Protein AF-A0A9X0CR14-F1 (afdb_monomer_lite)

Foldseek 3Di:
DDDDDDDDDDDDDDDPPPPPQLPQDPVLLVQLLVVLVVVQVVQQPPDPPDPDDPPSPPSDNVQSVQCSVCLSVLPDLVSLVVRGVDPDSVVSVVSSVSSVVSRD

Sequence (104 aa):
MDGCSITFAPIETLTDYSSAEVCVTPEQKKAIRVELEAYRASLKSGKSCVGGLTLTTGLSLQLIDLTIVHCHELDSVDTVQDVLPVFSRENAAIIYSIVSRHIH

Secondary structure (DSSP, 8-state):
-------------------------HHHHHHHHHHHHHHHHHHHTS---STT-----S--HHHHHHHHHHTTT--SHHHHHHHS--S-HHHHHHHHHHHHHHH-

Organism: NCBI:txid174260

pLDDT: mean 70.91, std 16.85, range [40.16, 88.94]

Radius of gyration: 19.92 Å; chains: 1; bounding box: 43×38×60 Å

Structure (mmCIF, N/CA/C/O backbone):
data_AF-A0A9X0CR14-F1
#
_entry.id   AF-A0A9X0CR14-F1
#
loop_
_atom_site.group_PDB
_atom_site.id
_atom_site.type_symbol
_atom_site.label_atom_id
_atom_site.label_alt_id
_atom_site.label_comp_id
_atom_site.label_asym_id
_atom_site.label_entity_id
_atom_site.label_seq_id
_atom_site.pdbx_PDB_ins_code
_atom_site.Cartn_x
_atom_site.Cartn_y
_atom_site.Cartn_z
_atom_site.occupancy
_atom_site.B_iso_or_equiv
_atom_site.auth_seq_id
_atom_site.auth_comp_id
_atom_site.auth_asym_id
_atom_site.auth_atom_id
_atom_site.pdbx_PDB_model_num
ATOM 1 N N . MET A 1 1 ? 29.810 1.022 -29.416 1.00 51.59 1 MET A N 1
ATOM 2 C CA . MET A 1 1 ? 29.688 -0.144 -30.310 1.00 51.59 1 MET A CA 1
ATOM 3 C C . MET A 1 1 ? 30.382 -1.271 -29.584 1.00 51.59 1 MET A C 1
ATOM 5 O O . MET A 1 1 ? 31.549 -1.500 -29.830 1.00 51.59 1 MET A O 1
ATOM 9 N N . ASP A 1 2 ? 29.668 -1.914 -28.669 1.00 43.16 2 ASP A N 1
ATOM 10 C CA . ASP A 1 2 ? 30.102 -3.091 -27.913 1.00 43.16 2 ASP A CA 1
ATOM 11 C C . ASP A 1 2 ? 28.766 -3.777 -27.584 1.00 43.16 2 ASP A C 1
ATOM 13 O O . ASP A 1 2 ? 27.912 -3.171 -26.947 1.00 43.16 2 ASP A O 1
ATOM 17 N N . GLY A 1 3 ? 28.362 -4.892 -28.183 1.00 51.28 3 GLY A N 1
ATOM 18 C CA . GLY A 1 3 ? 29.103 -6.130 -28.367 1.00 51.28 3 GLY A CA 1
ATOM 19 C C . GLY A 1 3 ? 28.411 -7.183 -27.500 1.00 51.28 3 GLY A C 1
ATOM 20 O O . GLY A 1 3 ? 28.972 -7.603 -26.499 1.00 51.28 3 GLY A O 1
ATOM 21 N N . CYS A 1 4 ? 27.161 -7.542 -27.824 1.00 45.47 4 CYS A N 1
ATOM 22 C CA . CYS A 1 4 ? 26.419 -8.566 -27.086 1.00 45.47 4 CYS A CA 1
ATOM 23 C C . CYS A 1 4 ? 26.274 -9.811 -27.967 1.00 45.47 4 CYS A C 1
ATOM 25 O O . CYS A 1 4 ? 25.522 -9.823 -28.942 1.00 45.47 4 CYS A O 1
ATOM 27 N N . SER A 1 5 ? 27.081 -10.823 -27.655 1.00 51.81 5 SER A N 1
ATOM 28 C CA . SER A 1 5 ? 27.112 -12.127 -28.313 1.00 51.81 5 SER A CA 1
ATOM 29 C C . SER A 1 5 ? 25.785 -12.865 -28.132 1.00 51.81 5 SER A C 1
ATOM 31 O O . SER A 1 5 ? 25.344 -13.089 -27.008 1.00 51.81 5 SER A O 1
ATOM 33 N N . ILE A 1 6 ? 25.170 -13.281 -29.240 1.00 46.75 6 ILE A N 1
ATOM 34 C CA . ILE A 1 6 ? 23.964 -14.115 -29.239 1.00 46.75 6 ILE A CA 1
ATOM 35 C C . ILE A 1 6 ? 24.413 -15.578 -29.186 1.00 46.75 6 ILE A C 1
ATOM 37 O O . ILE A 1 6 ? 24.799 -16.156 -30.203 1.00 46.75 6 ILE A O 1
ATOM 41 N N . THR A 1 7 ? 24.383 -16.178 -27.999 1.00 55.66 7 THR A N 1
ATOM 42 C CA . THR A 1 7 ? 24.526 -17.630 -27.842 1.00 55.66 7 THR A CA 1
ATOM 43 C C . THR A 1 7 ? 23.140 -18.259 -27.957 1.00 55.66 7 THR A C 1
ATOM 45 O O . THR A 1 7 ? 22.300 -18.090 -27.078 1.00 55.66 7 THR A O 1
ATOM 48 N N . PHE A 1 8 ? 22.897 -18.962 -29.063 1.00 54.69 8 PHE A N 1
ATOM 49 C CA . PHE A 1 8 ? 21.696 -19.765 -29.287 1.00 54.69 8 PHE A CA 1
ATOM 50 C C . PHE A 1 8 ? 21.678 -20.979 -28.343 1.00 54.69 8 PHE A C 1
ATOM 52 O O . PHE A 1 8 ? 22.587 -21.807 -28.388 1.00 54.69 8 PHE A O 1
ATOM 59 N N . ALA A 1 9 ? 20.618 -21.112 -27.545 1.00 49.06 9 ALA A N 1
ATOM 60 C CA . ALA A 1 9 ? 20.235 -22.349 -26.863 1.00 49.06 9 ALA A CA 1
ATOM 61 C C . ALA A 1 9 ? 18.820 -22.766 -27.325 1.00 49.06 9 ALA A C 1
ATOM 63 O O . ALA A 1 9 ? 18.032 -21.893 -27.701 1.00 49.06 9 ALA A O 1
ATOM 64 N N . PRO A 1 10 ? 18.512 -24.076 -27.384 1.00 47.78 10 PRO A N 1
ATOM 65 C CA . PRO A 1 10 ? 17.323 -24.589 -28.049 1.00 47.78 10 PRO A CA 1
ATOM 66 C C . PRO A 1 10 ? 16.072 -24.524 -27.161 1.00 47.78 10 PRO A C 1
ATOM 68 O O . PRO A 1 10 ? 16.140 -24.488 -25.939 1.00 47.78 10 PRO A O 1
ATOM 71 N N . ILE A 1 11 ? 14.937 -24.510 -27.853 1.00 59.72 11 ILE A N 1
ATOM 72 C CA . ILE A 1 11 ? 13.543 -24.375 -27.419 1.00 59.72 11 ILE A CA 1
ATOM 73 C C . ILE A 1 11 ? 13.188 -25.263 -26.211 1.00 59.72 11 ILE A C 1
ATOM 75 O O . ILE A 1 11 ? 13.033 -26.472 -26.359 1.00 59.72 11 ILE A O 1
ATOM 79 N N . GLU A 1 12 ? 12.920 -24.638 -25.064 1.00 48.50 12 GLU A N 1
ATOM 80 C CA . GLU A 1 12 ? 11.900 -25.097 -24.119 1.00 48.50 12 GLU A CA 1
ATOM 81 C C . GLU A 1 12 ? 10.905 -23.948 -23.927 1.00 48.50 12 GLU A C 1
ATOM 83 O O . GLU A 1 12 ? 11.272 -22.803 -23.673 1.00 48.50 12 GLU A O 1
ATOM 88 N N . THR A 1 13 ? 9.633 -24.246 -24.159 1.00 51.12 13 THR A N 1
ATOM 89 C CA . THR A 1 13 ? 8.496 -23.335 -24.037 1.00 51.12 13 THR A CA 1
ATOM 90 C C . THR A 1 13 ? 8.425 -22.718 -22.642 1.00 51.12 13 THR A C 1
ATOM 92 O O . THR A 1 13 ? 7.908 -23.340 -21.717 1.00 51.12 13 THR A O 1
ATOM 95 N N . LEU A 1 14 ? 8.876 -21.476 -22.503 1.00 48.25 14 LEU A N 1
ATOM 96 C CA . LEU A 1 14 ? 8.457 -20.593 -21.424 1.00 48.25 14 LEU A CA 1
ATOM 97 C C . LEU A 1 14 ? 7.729 -19.430 -22.075 1.00 48.25 14 LEU A C 1
ATOM 99 O O . LEU A 1 14 ? 8.320 -18.607 -22.766 1.00 48.25 14 LEU A O 1
ATOM 103 N N . THR A 1 15 ? 6.412 -19.459 -21.914 1.00 45.34 15 THR A N 1
ATOM 104 C CA . THR A 1 15 ? 5.489 -18.350 -22.109 1.00 45.34 15 THR A CA 1
ATOM 105 C C . THR A 1 15 ? 6.175 -17.032 -21.761 1.00 45.34 15 THR A C 1
ATOM 107 O O . THR A 1 15 ? 6.364 -16.718 -20.588 1.00 45.34 15 THR A O 1
ATOM 110 N N . ASP A 1 16 ? 6.516 -16.266 -22.797 1.00 40.31 16 ASP A N 1
ATOM 111 C CA . ASP A 1 16 ? 6.691 -14.818 -22.745 1.00 40.31 16 ASP A CA 1
ATOM 112 C C . ASP A 1 16 ? 5.307 -14.225 -22.444 1.00 40.31 16 ASP A C 1
ATOM 114 O O . ASP A 1 16 ? 4.613 -13.670 -23.289 1.00 40.31 16 ASP A O 1
ATOM 118 N N . TYR A 1 17 ? 4.826 -14.467 -21.226 1.00 49.59 17 TYR A N 1
ATOM 119 C CA . TYR A 1 17 ? 3.868 -13.579 -20.617 1.00 49.59 17 TYR A CA 1
ATOM 120 C C 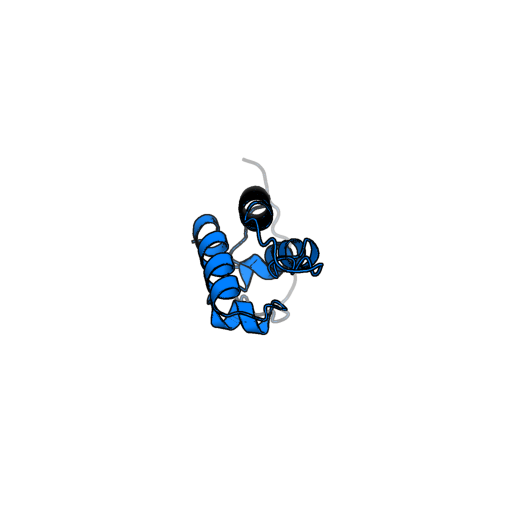. TYR A 1 17 ? 4.748 -12.474 -20.062 1.00 49.59 17 TYR A C 1
ATOM 122 O O . TYR A 1 17 ? 5.202 -12.532 -18.920 1.00 49.59 17 TYR A O 1
ATOM 130 N N . SER A 1 18 ? 5.065 -11.505 -20.922 1.00 49.19 18 SER A N 1
ATOM 131 C CA . SER A 1 18 ? 5.430 -10.172 -20.478 1.00 49.19 18 SER A CA 1
ATOM 132 C C . SER A 1 18 ? 4.233 -9.650 -19.681 1.00 49.19 18 SER A C 1
ATOM 134 O O . SER A 1 18 ? 3.404 -8.882 -20.164 1.00 49.19 18 SER A O 1
ATOM 136 N N . SER A 1 19 ? 4.102 -10.129 -18.440 1.00 45.03 19 SER A N 1
ATOM 137 C CA . SER A 1 19 ? 3.564 -9.308 -17.383 1.00 45.03 19 SER A CA 1
ATOM 138 C C . SER A 1 19 ? 4.422 -8.066 -17.475 1.00 45.03 19 SER A C 1
ATOM 140 O O . SER A 1 19 ? 5.628 -8.114 -17.229 1.00 45.03 19 SER A O 1
ATOM 142 N N . ALA A 1 20 ? 3.818 -6.961 -17.889 1.00 47.84 20 ALA A N 1
ATOM 143 C CA . ALA A 1 20 ? 4.255 -5.675 -17.410 1.00 47.84 20 ALA A CA 1
ATOM 144 C C . ALA A 1 20 ? 4.143 -5.767 -15.883 1.00 47.84 20 ALA A C 1
ATOM 146 O O . ALA A 1 20 ? 3.135 -5.383 -15.300 1.00 47.84 20 ALA A O 1
ATOM 147 N N . GLU A 1 21 ? 5.125 -6.407 -15.242 1.00 52.28 21 GLU A N 1
ATOM 148 C CA . GLU A 1 21 ? 5.327 -6.291 -13.818 1.00 52.28 21 GLU A CA 1
ATOM 149 C C . GLU A 1 21 ? 5.476 -4.796 -13.645 1.00 52.28 21 GLU A C 1
ATOM 151 O O . GLU A 1 21 ? 6.396 -4.180 -14.193 1.00 52.28 21 GLU A O 1
ATOM 156 N N . VAL A 1 22 ? 4.476 -4.189 -13.015 1.00 56.38 22 VAL A N 1
ATOM 157 C CA . VAL A 1 22 ? 4.541 -2.796 -12.625 1.00 56.38 22 VAL A CA 1
ATOM 158 C C . VAL A 1 22 ? 5.708 -2.745 -11.651 1.00 56.38 22 VAL A C 1
ATOM 160 O O . VAL A 1 22 ? 5.585 -3.069 -10.471 1.00 56.38 22 VAL A O 1
ATOM 163 N N . CYS A 1 23 ? 6.894 -2.491 -12.198 1.00 62.47 23 CYS A N 1
ATOM 164 C CA . CYS A 1 23 ? 8.149 -2.555 -11.484 1.00 62.47 23 CYS A CA 1
ATOM 165 C C . CYS A 1 23 ? 8.195 -1.336 -10.578 1.00 62.47 23 CYS A C 1
ATOM 167 O O . CYS A 1 23 ? 8.723 -0.290 -10.949 1.00 62.47 23 CYS A O 1
ATOM 169 N N . VAL A 1 24 ? 7.604 -1.474 -9.390 1.00 73.38 24 VAL A N 1
ATOM 170 C CA . VAL A 1 24 ? 7.633 -0.436 -8.367 1.00 73.38 24 VAL A CA 1
ATOM 171 C C . VAL A 1 24 ? 9.087 -0.229 -7.970 1.00 73.38 24 VAL A C 1
ATOM 173 O O . VAL A 1 24 ? 9.718 -1.105 -7.364 1.00 73.38 24 VAL A O 1
ATOM 176 N N . THR A 1 25 ? 9.628 0.929 -8.330 1.00 82.94 25 THR A N 1
ATOM 177 C CA . THR A 1 25 ? 11.022 1.270 -8.082 1.00 82.94 25 THR A CA 1
ATOM 178 C C . THR A 1 25 ? 11.285 1.336 -6.574 1.00 82.94 25 THR A C 1
ATOM 180 O O . THR A 1 25 ? 10.381 1.614 -5.775 1.00 82.94 25 THR A O 1
ATOM 183 N N . PRO A 1 26 ? 12.528 1.097 -6.124 1.00 82.00 26 PRO A N 1
ATOM 184 C CA . PRO A 1 26 ? 12.878 1.250 -4.711 1.00 82.00 26 PRO A CA 1
ATOM 185 C C . PRO A 1 26 ? 12.579 2.663 -4.180 1.00 82.00 26 PRO A C 1
ATOM 187 O O . PRO A 1 26 ? 12.266 2.827 -3.001 1.00 82.00 26 PRO A O 1
ATOM 190 N N . GLU A 1 27 ? 12.629 3.677 -5.046 1.00 85.88 27 GLU A N 1
ATOM 191 C CA . GLU A 1 27 ? 12.280 5.060 -4.721 1.00 85.88 27 GLU A CA 1
ATOM 192 C C . GLU A 1 27 ? 10.779 5.220 -4.458 1.00 85.88 27 GLU A C 1
ATOM 194 O O . GLU A 1 27 ? 10.408 5.804 -3.438 1.00 85.88 27 GLU A O 1
ATOM 199 N N . GLN A 1 28 ? 9.921 4.628 -5.297 1.00 85.31 28 GLN A N 1
ATOM 200 C CA . GLN A 1 28 ? 8.468 4.594 -5.083 1.00 85.31 28 GLN A CA 1
ATOM 201 C C . GLN A 1 28 ? 8.117 3.847 -3.792 1.00 85.31 28 GLN A C 1
ATOM 203 O O . GLN A 1 28 ? 7.371 4.363 -2.962 1.00 85.31 28 GLN A O 1
ATOM 208 N N . LYS A 1 29 ? 8.726 2.679 -3.544 1.00 85.06 29 LYS A N 1
ATOM 209 C CA . LYS A 1 29 ? 8.535 1.923 -2.290 1.00 85.06 29 LYS A CA 1
ATOM 210 C C . LYS A 1 29 ? 8.908 2.751 -1.061 1.00 85.06 29 LYS A C 1
ATOM 212 O O . LYS A 1 29 ? 8.199 2.740 -0.055 1.00 85.06 29 LYS A O 1
ATOM 217 N N . LYS A 1 30 ? 10.008 3.504 -1.137 1.00 87.94 30 LYS A N 1
ATOM 218 C CA . LYS A 1 30 ? 10.426 4.406 -0.061 1.00 87.94 30 LYS A CA 1
ATOM 219 C C . LYS A 1 30 ? 9.429 5.551 0.136 1.00 87.94 30 LYS A C 1
ATOM 221 O O . LYS A 1 30 ? 9.114 5.863 1.281 1.00 87.94 30 LYS A O 1
ATOM 226 N N . ALA A 1 31 ? 8.923 6.147 -0.943 1.00 87.88 31 ALA A N 1
ATOM 227 C CA . ALA A 1 31 ? 7.931 7.219 -0.875 1.00 87.88 31 ALA A CA 1
ATOM 228 C C . ALA A 1 31 ? 6.614 6.742 -0.237 1.00 87.88 31 ALA A C 1
ATOM 230 O O . ALA A 1 31 ? 6.142 7.360 0.719 1.00 87.88 31 ALA A O 1
ATOM 231 N N . ILE A 1 32 ? 6.102 5.583 -0.669 1.00 87.62 32 ILE A N 1
ATOM 232 C CA . ILE A 1 32 ? 4.913 4.932 -0.094 1.00 87.62 32 ILE A CA 1
ATOM 233 C C . ILE A 1 32 ? 5.117 4.674 1.405 1.00 87.62 32 ILE A C 1
ATOM 235 O O . ILE A 1 32 ? 4.247 4.994 2.216 1.00 87.62 32 ILE A O 1
ATOM 239 N N . ARG A 1 33 ? 6.282 4.137 1.800 1.00 88.19 33 ARG A N 1
ATOM 240 C CA . ARG A 1 33 ? 6.601 3.857 3.210 1.00 88.19 33 ARG A CA 1
ATOM 241 C C . ARG A 1 33 ? 6.550 5.127 4.056 1.00 88.19 33 ARG A C 1
ATOM 243 O O . ARG A 1 33 ? 5.904 5.127 5.100 1.00 88.19 33 ARG A O 1
ATOM 250 N N . VAL A 1 34 ? 7.195 6.199 3.596 1.00 88.88 34 VAL A N 1
ATOM 251 C CA . VAL A 1 34 ? 7.237 7.485 4.307 1.00 88.88 34 VAL A CA 1
ATOM 252 C C . VAL A 1 34 ? 5.835 8.078 4.461 1.00 88.88 34 VAL A C 1
ATOM 254 O O . VAL A 1 34 ? 5.496 8.556 5.543 1.00 88.88 34 VAL A O 1
ATOM 257 N N . GLU A 1 35 ? 4.998 8.024 3.422 1.00 88.94 35 GLU A N 1
ATOM 258 C CA . GLU A 1 35 ? 3.630 8.556 3.478 1.00 88.94 35 GLU A CA 1
ATOM 259 C C . GLU A 1 35 ? 2.734 7.741 4.426 1.00 88.94 35 GLU A C 1
ATOM 261 O O . GLU A 1 35 ? 2.007 8.318 5.236 1.00 88.94 35 GLU A O 1
ATOM 266 N N . LEU A 1 36 ? 2.851 6.408 4.424 1.00 86.00 36 LEU A N 1
ATOM 267 C CA . LEU A 1 36 ? 2.144 5.538 5.371 1.00 86.00 36 LEU A CA 1
ATOM 268 C C . LEU A 1 36 ? 2.606 5.751 6.821 1.00 86.00 36 LEU A C 1
ATOM 270 O O . LEU A 1 36 ? 1.785 5.767 7.743 1.00 86.00 36 LEU A O 1
ATOM 274 N N . GLU A 1 37 ? 3.908 5.944 7.049 1.00 86.50 37 GLU A N 1
ATOM 275 C CA . GLU A 1 37 ? 4.459 6.265 8.370 1.00 86.50 37 GLU A CA 1
ATOM 276 C C . GLU A 1 37 ? 3.985 7.639 8.864 1.00 86.50 37 GLU A C 1
ATOM 278 O O . GLU A 1 37 ? 3.613 7.777 10.034 1.00 86.50 37 GLU A O 1
ATOM 283 N N . ALA A 1 38 ? 3.929 8.635 7.975 1.00 85.06 38 ALA A N 1
ATOM 284 C CA . ALA A 1 38 ? 3.391 9.959 8.266 1.00 85.06 38 ALA A CA 1
ATOM 285 C C . ALA A 1 38 ? 1.889 9.910 8.586 1.00 85.06 38 ALA A C 1
ATOM 287 O O . ALA A 1 38 ? 1.455 10.501 9.578 1.00 85.06 38 ALA A O 1
ATOM 288 N N . TYR A 1 39 ? 1.100 9.154 7.817 1.00 83.00 39 TYR A N 1
ATOM 289 C CA . TYR A 1 39 ? -0.324 8.957 8.089 1.00 83.00 39 TYR A CA 1
ATOM 290 C C . TYR A 1 39 ? -0.546 8.257 9.438 1.00 83.00 39 TYR A C 1
A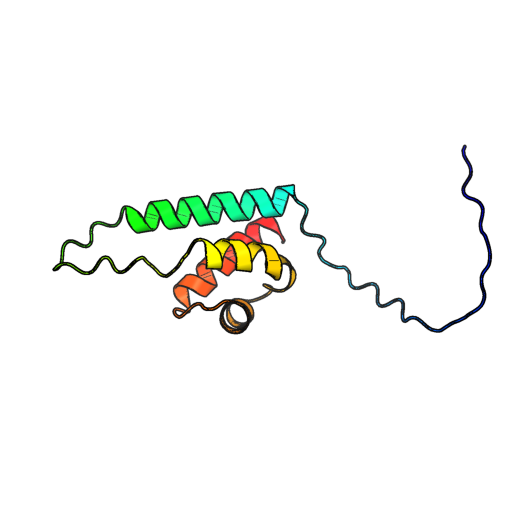TOM 292 O O . TYR A 1 39 ? -1.337 8.713 10.264 1.00 83.00 39 TYR A O 1
ATOM 300 N N . ARG A 1 40 ? 0.241 7.220 9.747 1.00 80.44 40 ARG A N 1
ATOM 301 C CA . ARG A 1 40 ? 0.241 6.571 11.066 1.00 80.44 40 ARG A CA 1
ATOM 302 C C . ARG A 1 40 ? 0.591 7.546 12.196 1.00 80.44 40 ARG A C 1
ATOM 304 O O . ARG A 1 40 ? -0.011 7.478 13.268 1.00 80.44 40 ARG A O 1
ATOM 311 N N . ALA A 1 41 ? 1.570 8.428 11.998 1.00 78.31 41 ALA A N 1
ATOM 312 C CA . ALA A 1 41 ? 1.934 9.444 12.985 1.00 78.31 41 ALA A CA 1
ATOM 313 C C . ALA A 1 41 ? 0.808 10.475 13.185 1.00 78.31 41 ALA A C 1
ATOM 315 O O . ALA A 1 41 ? 0.507 10.836 14.323 1.00 78.31 41 ALA A O 1
ATOM 316 N N . SER A 1 42 ? 0.139 10.876 12.100 1.00 75.81 42 SER A N 1
ATOM 317 C CA . SER A 1 42 ? -1.054 11.727 12.138 1.00 75.81 42 SER A CA 1
ATOM 318 C C . SER A 1 42 ? -2.187 11.069 12.930 1.00 75.81 42 SER A C 1
ATOM 320 O O . SER A 1 42 ? -2.756 11.695 13.823 1.00 75.81 42 SER A O 1
ATOM 322 N N . LEU A 1 43 ? -2.446 9.779 12.717 1.00 69.31 43 LEU A N 1
ATOM 323 C CA . LEU A 1 43 ? -3.476 9.044 13.451 1.00 69.31 43 LEU A CA 1
ATOM 324 C C . LEU A 1 43 ? -3.190 8.934 14.954 1.00 69.31 43 LEU A C 1
ATOM 326 O O . LEU A 1 43 ? -4.089 9.115 15.773 1.00 69.31 43 LEU A O 1
ATOM 330 N N . LYS A 1 44 ? -1.927 8.713 15.338 1.00 62.41 44 LYS A N 1
ATOM 331 C CA . LYS A 1 44 ? -1.501 8.703 16.750 1.00 62.41 44 LYS A CA 1
ATOM 332 C C . LYS A 1 44 ? -1.682 10.051 17.451 1.00 62.41 44 LYS A C 1
ATOM 334 O O . LYS A 1 44 ? -1.738 10.087 18.677 1.00 62.41 44 LYS A O 1
ATOM 339 N N . SER A 1 45 ? -1.754 11.148 16.697 1.00 55.59 45 SER A N 1
ATOM 340 C CA . SER A 1 45 ? -1.968 12.491 17.247 1.00 55.59 45 SER A CA 1
ATOM 341 C C . SER A 1 45 ? -3.444 12.814 17.531 1.00 55.59 45 SER A C 1
ATOM 343 O O . SER A 1 45 ? -3.740 13.801 18.208 1.00 55.59 45 SER A O 1
ATOM 345 N N . GLY A 1 46 ? -4.377 11.956 17.095 1.00 52.12 46 GLY A N 1
ATOM 346 C CA . GLY A 1 46 ? -5.787 12.030 17.473 1.00 52.12 46 GLY A CA 1
ATOM 347 C C . GLY A 1 46 ? -5.979 11.658 18.945 1.00 52.12 46 GLY A C 1
ATOM 348 O O . GLY A 1 46 ? -6.030 10.482 19.297 1.00 52.12 46 GLY A O 1
ATOM 349 N N . LYS A 1 47 ? -6.076 12.660 19.826 1.00 45.91 47 LYS A N 1
ATOM 350 C CA . LYS A 1 47 ? -6.382 12.496 21.259 1.00 45.91 47 LYS A CA 1
ATOM 351 C C . LYS A 1 47 ? -7.721 11.770 21.445 1.00 45.91 47 LYS A C 1
ATOM 353 O O . LYS A 1 47 ? -8.762 12.414 21.483 1.00 45.91 47 LYS A O 1
ATOM 358 N N . SER A 1 48 ? -7.694 10.453 21.637 1.00 44.47 48 SER A N 1
ATOM 359 C CA . SER A 1 48 ? -8.814 9.717 22.230 1.00 44.47 48 SER A CA 1
ATOM 360 C C . SER A 1 48 ? -8.509 9.461 23.703 1.00 44.47 48 SER A C 1
ATOM 362 O O . SER A 1 48 ? -7.931 8.449 24.093 1.00 44.47 48 SER A O 1
ATOM 364 N N . CYS A 1 49 ? -8.839 10.448 24.536 1.00 44.81 49 CYS A N 1
ATOM 365 C CA . CYS A 1 49 ? -8.853 10.317 25.987 1.00 44.81 49 CYS A CA 1
ATOM 366 C C . CYS A 1 49 ? -10.218 9.766 26.419 1.00 44.81 49 CYS A C 1
ATOM 368 O O . CYS A 1 49 ? -11.045 10.508 26.937 1.00 44.81 49 CYS A O 1
ATOM 370 N N . VAL A 1 50 ? -10.459 8.471 26.213 1.00 46.56 50 VAL A N 1
ATOM 371 C CA . VAL A 1 50 ? -11.538 7.745 26.896 1.00 46.56 50 VAL A CA 1
ATOM 372 C C . VAL A 1 50 ? -10.954 6.428 27.401 1.00 46.56 50 VAL A C 1
ATOM 374 O O . VAL A 1 50 ? -10.763 5.493 26.637 1.00 46.56 50 VAL A O 1
ATOM 377 N N . GLY A 1 51 ? -10.594 6.395 28.687 1.00 41.25 51 GLY A N 1
ATOM 378 C CA . GLY A 1 51 ? -10.366 5.171 29.463 1.00 41.25 51 GLY A CA 1
ATOM 379 C C . GLY A 1 51 ? -9.410 4.123 28.875 1.00 41.25 51 GLY A C 1
ATOM 380 O O . GLY A 1 51 ? -9.854 3.087 28.402 1.00 41.25 51 GLY A O 1
ATOM 381 N N . GLY A 1 52 ? -8.096 4.335 28.995 1.00 46.19 52 GLY A N 1
ATOM 382 C CA . GLY A 1 52 ? -7.122 3.242 29.173 1.00 46.19 52 GLY A CA 1
ATOM 383 C C . GLY A 1 52 ? -6.909 2.218 28.046 1.00 46.19 52 GLY A C 1
ATOM 384 O O . GLY A 1 52 ? -6.130 1.292 28.247 1.00 46.19 52 GLY A O 1
ATOM 385 N N . LEU A 1 53 ? -7.527 2.366 26.874 1.00 40.16 53 LEU A N 1
ATOM 386 C CA . LEU A 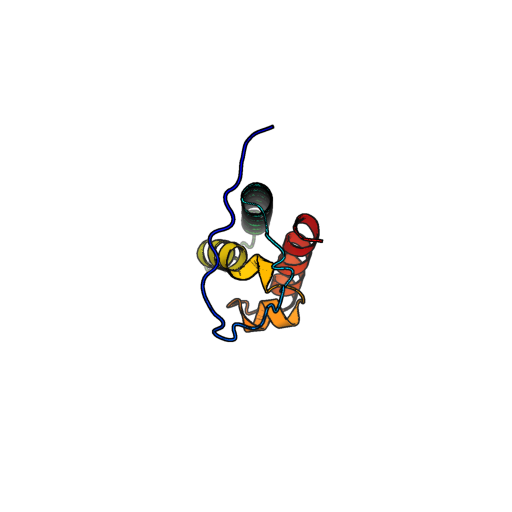1 53 ? -7.253 1.540 25.696 1.00 40.16 53 LEU A CA 1
ATOM 387 C C . LEU A 1 53 ? -6.758 2.428 24.558 1.00 40.16 53 LEU A C 1
ATOM 389 O O . LEU A 1 53 ? -7.537 3.057 23.845 1.00 40.16 53 LEU A O 1
ATOM 393 N N . THR A 1 54 ? -5.439 2.461 24.364 1.00 43.84 54 THR A N 1
ATOM 394 C CA . THR A 1 54 ? -4.843 2.986 23.132 1.00 4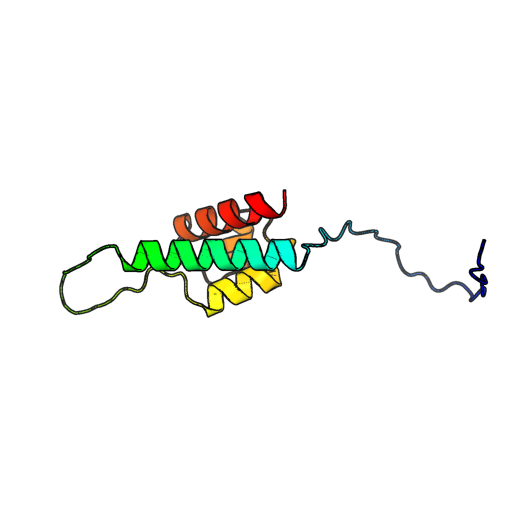3.84 54 THR A CA 1
ATOM 395 C C . THR A 1 54 ? -5.199 2.029 21.999 1.00 43.84 54 THR A C 1
ATOM 397 O O . THR A 1 54 ? -4.435 1.120 21.671 1.00 43.84 54 THR A O 1
ATOM 400 N N . LEU A 1 55 ? -6.380 2.209 21.407 1.00 45.88 55 LEU A N 1
ATOM 401 C CA . LEU A 1 55 ? -6.722 1.610 20.125 1.00 45.88 55 LEU A CA 1
ATOM 402 C C . LEU A 1 55 ? -5.790 2.243 19.096 1.00 45.88 55 LEU A C 1
ATOM 404 O O . LEU A 1 55 ? -6.048 3.324 18.571 1.00 45.88 55 LEU A O 1
ATOM 408 N N . THR A 1 56 ? -4.641 1.604 18.876 1.00 52.91 56 THR A N 1
ATOM 409 C CA . THR A 1 56 ? -3.755 1.968 17.777 1.00 52.91 56 THR A CA 1
ATOM 410 C C . THR A 1 56 ? -4.577 1.772 16.516 1.00 52.91 56 THR A C 1
ATOM 412 O O . THR A 1 56 ? -4.890 0.645 16.143 1.00 52.91 56 THR A O 1
ATOM 415 N N . THR A 1 57 ? -4.985 2.882 15.910 1.00 58.44 57 THR A N 1
ATOM 416 C CA . THR A 1 57 ? -5.576 2.951 14.573 1.00 58.44 57 THR A CA 1
ATOM 417 C C . THR A 1 57 ? -4.836 1.956 13.679 1.00 58.44 57 THR A C 1
ATOM 419 O O . THR A 1 57 ? -3.606 2.014 13.647 1.00 58.44 57 THR A O 1
ATOM 422 N N . GLY A 1 58 ? -5.555 1.016 13.056 1.00 62.12 58 GLY A N 1
ATOM 423 C CA . GLY A 1 58 ? -5.089 -0.306 12.585 1.00 62.12 58 GLY A CA 1
ATOM 424 C C . GLY A 1 58 ? -3.962 -0.390 11.538 1.00 62.12 58 GLY A C 1
ATOM 425 O O . GLY A 1 58 ? -3.879 -1.378 10.819 1.00 62.12 58 GLY A O 1
ATOM 426 N N . LEU A 1 59 ? -3.088 0.610 11.445 1.00 71.75 59 LEU A N 1
ATOM 427 C CA . LEU A 1 59 ? -1.872 0.664 10.638 1.00 71.75 59 LEU A CA 1
ATOM 428 C C . LEU A 1 59 ? -0.637 0.376 11.506 1.00 71.75 59 LEU A C 1
ATOM 430 O O . LEU A 1 59 ? 0.054 1.267 12.021 1.00 71.75 59 LEU A O 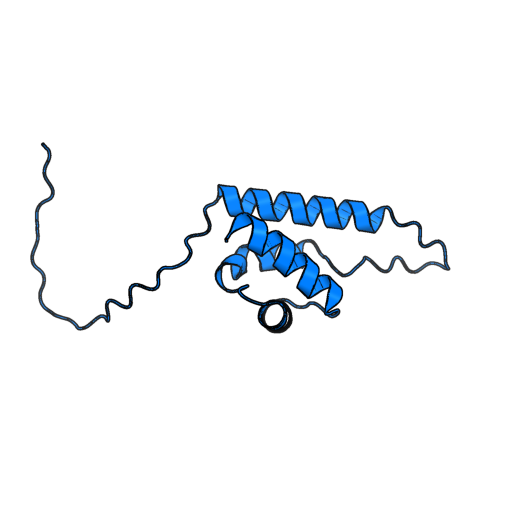1
ATOM 434 N N . SER A 1 60 ? -0.370 -0.914 11.690 1.00 79.19 60 SER A N 1
ATOM 435 C CA . SER A 1 60 ? 0.860 -1.425 12.307 1.00 79.19 60 SER A CA 1
ATOM 436 C C . SER A 1 60 ? 2.061 -1.266 11.366 1.00 79.19 60 SER A C 1
ATOM 438 O O . SER A 1 60 ? 1.893 -1.258 10.152 1.00 79.19 60 SER A O 1
ATOM 440 N N . LEU A 1 61 ? 3.291 -1.208 11.899 1.00 80.81 61 LEU A N 1
ATOM 441 C CA . LEU A 1 61 ? 4.510 -1.204 11.061 1.00 80.81 61 LEU A CA 1
ATOM 442 C C . LEU A 1 61 ? 4.573 -2.434 10.145 1.00 80.81 61 LEU A C 1
ATOM 444 O O . LEU A 1 61 ? 4.897 -2.302 8.976 1.00 80.81 61 LEU A O 1
ATOM 448 N N . GLN A 1 62 ? 4.150 -3.595 10.652 1.00 83.06 62 GLN A N 1
ATOM 449 C CA . GLN A 1 62 ? 4.016 -4.820 9.857 1.00 83.06 62 GLN A CA 1
ATOM 450 C C . GLN A 1 62 ? 3.060 -4.656 8.670 1.00 83.06 62 GLN A C 1
ATOM 452 O O . GLN A 1 62 ? 3.319 -5.199 7.605 1.00 83.06 62 GLN A O 1
ATOM 457 N N . LEU A 1 63 ? 1.977 -3.888 8.836 1.00 83.31 63 LEU A N 1
ATOM 458 C CA . LEU A 1 63 ? 1.033 -3.616 7.754 1.00 83.31 63 LEU A CA 1
ATOM 459 C C . LEU A 1 63 ? 1.678 -2.738 6.677 1.00 83.31 63 LEU A C 1
ATOM 461 O O . LEU A 1 63 ? 1.464 -2.965 5.493 1.00 83.31 63 LEU A O 1
ATOM 465 N N . ILE A 1 64 ? 2.502 -1.769 7.088 1.00 85.81 64 ILE A N 1
ATOM 466 C CA . ILE A 1 64 ? 3.280 -0.929 6.171 1.00 85.81 64 ILE A CA 1
ATOM 467 C C . ILE A 1 64 ? 4.284 -1.792 5.404 1.00 85.81 64 ILE A C 1
ATOM 469 O O . ILE A 1 64 ? 4.309 -1.727 4.181 1.00 85.81 64 ILE A O 1
ATOM 473 N N . ASP A 1 65 ? 5.063 -2.638 6.084 1.00 85.81 65 ASP A N 1
ATOM 474 C CA . ASP A 1 65 ? 6.019 -3.528 5.412 1.00 85.81 65 ASP A CA 1
ATOM 475 C C . ASP A 1 65 ? 5.307 -4.491 4.440 1.00 85.81 65 ASP A C 1
ATOM 477 O O . ASP A 1 65 ? 5.739 -4.613 3.296 1.00 85.81 65 ASP A O 1
ATOM 481 N N . LEU A 1 66 ? 4.169 -5.085 4.828 1.00 86.12 66 LEU A N 1
ATOM 482 C CA . LEU A 1 66 ? 3.344 -5.910 3.930 1.00 86.12 66 LEU A CA 1
ATOM 483 C C . LEU A 1 66 ? 2.816 -5.117 2.731 1.00 86.12 66 LEU A C 1
ATOM 485 O O . LEU A 1 66 ? 2.849 -5.615 1.610 1.00 86.12 66 LEU A O 1
ATOM 489 N N . THR A 1 67 ? 2.395 -3.868 2.940 1.00 86.25 67 THR A N 1
ATOM 490 C CA . THR A 1 67 ? 1.970 -2.983 1.846 1.00 86.25 67 THR A CA 1
ATOM 491 C C . THR A 1 67 ? 3.107 -2.780 0.849 1.00 86.25 67 THR A C 1
ATOM 493 O O . THR A 1 67 ? 2.875 -2.839 -0.348 1.00 86.25 67 THR A O 1
ATOM 496 N N . ILE A 1 68 ? 4.346 -2.581 1.312 1.00 86.81 68 ILE A N 1
ATOM 497 C CA . ILE A 1 68 ? 5.512 -2.412 0.431 1.00 86.81 68 ILE A CA 1
ATOM 498 C C . ILE A 1 68 ? 5.870 -3.702 -0.314 1.00 86.81 68 ILE A C 1
ATOM 500 O O . ILE A 1 68 ? 6.285 -3.641 -1.474 1.00 86.81 68 ILE A O 1
ATOM 504 N N . VAL A 1 69 ? 5.716 -4.862 0.327 1.00 87.06 69 VAL A N 1
ATOM 505 C CA . VAL A 1 69 ? 5.945 -6.168 -0.309 1.00 87.06 69 VAL A CA 1
ATOM 506 C C . VAL A 1 69 ? 4.925 -6.400 -1.425 1.00 87.06 69 VAL A C 1
ATOM 508 O O . VAL A 1 69 ? 5.311 -6.687 -2.556 1.00 87.06 69 VAL A O 1
ATOM 511 N N . HIS A 1 70 ? 3.647 -6.171 -1.134 1.00 84.88 70 HIS A N 1
ATOM 512 C CA . HIS A 1 70 ? 2.539 -6.471 -2.039 1.00 84.88 70 HIS A CA 1
ATOM 513 C C . HIS A 1 70 ? 2.089 -5.288 -2.897 1.00 84.88 70 HIS A C 1
ATOM 515 O O . HIS A 1 70 ? 1.120 -5.412 -3.626 1.00 84.88 70 HIS A O 1
ATOM 521 N N . CYS A 1 71 ? 2.782 -4.145 -2.859 1.00 82.50 71 CYS A N 1
ATOM 522 C CA . CYS A 1 71 ? 2.328 -2.901 -3.498 1.00 82.50 71 CYS A CA 1
ATOM 523 C C . CYS A 1 71 ? 1.979 -3.034 -4.991 1.00 82.50 71 CYS A C 1
ATOM 525 O O . CYS A 1 71 ? 1.079 -2.350 -5.462 1.00 82.50 71 CYS A O 1
ATOM 527 N N . HIS A 1 72 ? 2.653 -3.937 -5.702 1.00 79.56 72 HIS A N 1
ATOM 528 C CA . HIS A 1 72 ? 2.409 -4.267 -7.106 1.00 79.56 72 HIS A CA 1
ATOM 529 C C . HIS A 1 72 ? 1.081 -5.009 -7.360 1.00 79.56 72 HIS A C 1
ATOM 531 O O . HIS A 1 72 ? 0.565 -4.969 -8.470 1.00 79.56 72 HIS A O 1
ATOM 537 N N . GLU A 1 73 ? 0.522 -5.664 -6.343 1.00 80.69 73 GLU A N 1
ATOM 538 C CA . GLU A 1 73 ? -0.739 -6.418 -6.397 1.00 80.69 73 GLU A CA 1
ATOM 539 C C . GLU A 1 73 ? -1.927 -5.571 -5.914 1.00 80.69 73 GLU A C 1
ATOM 541 O O . GLU A 1 73 ? -3.082 -5.954 -6.089 1.00 80.69 73 GLU A O 1
ATOM 546 N N . LEU A 1 74 ? -1.673 -4.406 -5.307 1.00 84.19 74 LEU A N 1
ATOM 547 C CA . LEU A 1 74 ? -2.700 -3.543 -4.718 1.00 84.19 74 LEU A CA 1
ATOM 548 C C . LEU A 1 74 ? -3.364 -2.646 -5.775 1.00 84.19 74 LEU A C 1
ATOM 550 O O . LEU A 1 74 ? -3.236 -1.424 -5.739 1.00 84.19 74 LEU A O 1
ATOM 554 N N . ASP A 1 75 ? -4.099 -3.259 -6.702 1.00 82.38 75 ASP A N 1
ATOM 555 C CA . ASP A 1 75 ? -4.804 -2.560 -7.790 1.00 82.38 75 ASP A CA 1
ATOM 556 C C . ASP A 1 75 ? -6.193 -2.027 -7.387 1.00 82.38 75 ASP A C 1
ATOM 558 O O . ASP A 1 75 ? -6.740 -1.123 -8.019 1.00 82.38 75 ASP A O 1
ATOM 562 N N . SER A 1 76 ? -6.761 -2.524 -6.284 1.00 85.25 76 SER A N 1
ATOM 563 C CA . SER A 1 76 ? -8.069 -2.086 -5.792 1.00 85.25 76 SER A CA 1
ATOM 564 C C . SER A 1 76 ? -8.186 -2.145 -4.267 1.00 85.25 76 SER A C 1
ATOM 566 O O . SER A 1 76 ? -7.449 -2.859 -3.586 1.00 85.25 76 SER A O 1
ATOM 568 N N . VAL A 1 77 ? -9.163 -1.418 -3.715 1.00 86.19 77 VAL A N 1
ATOM 569 C CA . VAL A 1 77 ? -9.481 -1.417 -2.272 1.00 86.19 77 VAL A CA 1
ATOM 570 C C . VAL A 1 77 ? -9.904 -2.802 -1.767 1.00 86.19 77 VAL A C 1
ATOM 572 O O . VAL A 1 77 ? -9.662 -3.140 -0.606 1.00 86.19 77 VAL A O 1
ATOM 575 N N . ASP A 1 78 ? -10.548 -3.598 -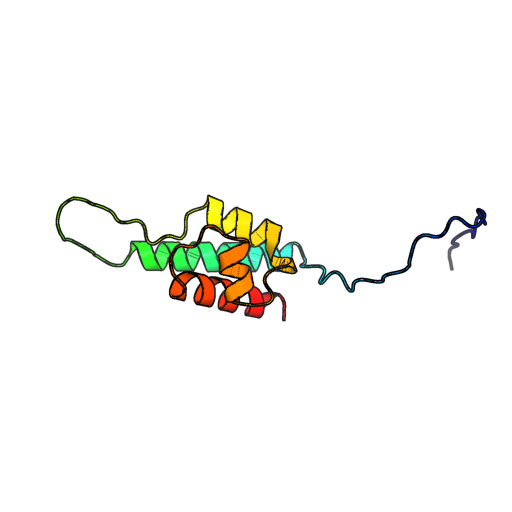2.616 1.00 85.62 78 ASP A N 1
ATOM 576 C CA . ASP A 1 78 ? -10.935 -4.972 -2.303 1.00 85.62 78 ASP A CA 1
ATOM 577 C C . ASP A 1 78 ? -9.698 -5.879 -2.244 1.00 85.62 78 ASP A C 1
ATOM 579 O O . ASP A 1 78 ? -9.530 -6.605 -1.267 1.00 85.62 78 ASP A O 1
ATOM 583 N N . THR A 1 79 ? -8.755 -5.737 -3.183 1.00 84.38 79 THR A N 1
ATOM 584 C CA . THR A 1 79 ? -7.473 -6.464 -3.143 1.00 84.38 79 THR A CA 1
ATOM 585 C C . THR A 1 79 ? -6.653 -6.107 -1.904 1.00 84.38 79 THR A C 1
ATOM 587 O O . THR A 1 79 ? -6.037 -6.970 -1.289 1.00 84.38 79 THR A O 1
ATOM 590 N N . VAL A 1 80 ? -6.686 -4.843 -1.475 1.00 84.25 80 VAL A N 1
ATOM 591 C CA . VAL A 1 80 ? -6.043 -4.416 -0.226 1.00 84.25 80 VAL A CA 1
ATOM 592 C C . VAL A 1 80 ? -6.633 -5.129 0.996 1.00 84.25 80 VAL A C 1
ATOM 594 O O . VAL A 1 80 ? -5.882 -5.457 1.907 1.00 84.25 80 VAL A O 1
ATOM 597 N N . GLN A 1 81 ? -7.943 -5.387 1.030 1.00 85.12 81 GLN A N 1
ATOM 598 C CA . GLN A 1 81 ? -8.581 -6.133 2.127 1.00 85.12 81 GLN A CA 1
ATOM 599 C C . GLN A 1 81 ? -8.299 -7.634 2.087 1.00 85.12 81 GLN A C 1
ATOM 601 O O . GLN A 1 81 ? -8.281 -8.267 3.139 1.00 85.12 81 GLN A O 1
ATOM 606 N N . ASP A 1 82 ? -8.099 -8.188 0.894 1.00 84.31 82 ASP A N 1
ATOM 607 C CA . ASP A 1 82 ? -7.804 -9.607 0.707 1.00 84.31 82 ASP A CA 1
ATOM 608 C C . ASP A 1 82 ? -6.337 -9.929 1.049 1.00 84.31 82 ASP A C 1
ATOM 610 O O . ASP A 1 82 ? -6.042 -10.905 1.736 1.00 84.31 82 ASP A O 1
ATOM 614 N N . VAL A 1 83 ? -5.414 -9.052 0.636 1.00 84.19 83 VAL A N 1
ATOM 615 C CA . VAL A 1 83 ? -3.964 -9.254 0.779 1.00 84.19 83 VAL A CA 1
ATOM 616 C C . VAL A 1 83 ? -3.429 -8.739 2.115 1.00 84.19 83 VAL A C 1
ATOM 618 O O . VAL A 1 83 ? -2.546 -9.355 2.717 1.00 84.19 83 VAL A O 1
ATOM 621 N N . LEU A 1 84 ? -3.926 -7.596 2.599 1.00 83.56 84 LEU A N 1
ATOM 622 C CA . LEU A 1 84 ? -3.466 -7.014 3.857 1.00 83.56 84 LEU A CA 1
ATOM 623 C C . LEU A 1 84 ? -4.449 -7.327 4.987 1.00 83.56 84 LEU A C 1
ATOM 625 O O . LEU A 1 84 ? -5.659 -7.266 4.783 1.00 83.56 84 LEU A O 1
ATOM 629 N N . PRO A 1 85 ? -3.964 -7.560 6.222 1.00 79.94 85 PRO A N 1
ATOM 630 C CA . PRO A 1 85 ? -4.826 -7.790 7.377 1.00 79.94 85 PRO A CA 1
ATOM 631 C C . PRO A 1 85 ? -5.432 -6.467 7.884 1.00 79.94 85 PRO A C 1
ATOM 633 O O . PRO A 1 85 ? -5.164 -6.016 9.001 1.00 79.94 85 PRO A O 1
ATOM 636 N N . VAL A 1 86 ? -6.229 -5.808 7.039 1.00 79.19 86 VAL A N 1
ATOM 637 C CA . VAL A 1 86 ? -6.970 -4.586 7.351 1.00 79.19 86 VAL A CA 1
ATOM 638 C C . VAL A 1 86 ? -8.408 -4.922 7.725 1.00 79.19 86 VAL A C 1
ATOM 640 O O . VAL A 1 86 ? -9.160 -5.515 6.967 1.00 79.19 86 VAL A O 1
ATOM 643 N N . PHE A 1 87 ? -8.820 -4.487 8.913 1.00 70.06 87 PHE A N 1
ATOM 644 C CA . PHE A 1 87 ? -10.166 -4.753 9.434 1.00 70.06 87 PHE A CA 1
ATOM 645 C C . PHE A 1 87 ? -11.195 -3.675 9.066 1.00 70.06 87 PHE A C 1
ATOM 647 O O . PHE A 1 87 ? -12.369 -3.804 9.401 1.00 70.06 87 PHE A O 1
ATOM 654 N N . SER A 1 88 ? -10.764 -2.587 8.421 1.00 79.56 88 SER A N 1
ATOM 655 C CA . SER A 1 88 ? -11.634 -1.477 8.028 1.00 79.56 88 SER A CA 1
ATOM 656 C C . SER A 1 88 ? -11.436 -1.132 6.559 1.00 79.56 88 SER A C 1
ATOM 658 O O . SER A 1 88 ? -10.310 -0.890 6.115 1.00 79.56 88 SER A O 1
ATOM 660 N N . ARG A 1 89 ? -12.554 -1.030 5.835 1.00 81.50 89 ARG A N 1
ATOM 661 C CA . ARG A 1 89 ? -12.596 -0.591 4.437 1.00 81.50 89 ARG A CA 1
ATOM 662 C C . ARG A 1 89 ? -12.043 0.823 4.255 1.00 81.50 89 ARG A C 1
ATOM 664 O O . ARG A 1 89 ? -11.430 1.106 3.234 1.00 81.50 89 ARG A O 1
ATOM 671 N N . GLU A 1 90 ? -12.210 1.696 5.247 1.00 82.94 90 GLU A N 1
ATOM 672 C CA . GLU A 1 90 ? -11.640 3.050 5.220 1.00 82.94 90 GLU A CA 1
ATOM 673 C C . GLU A 1 90 ? -10.111 3.001 5.232 1.00 82.94 90 GLU A C 1
ATOM 675 O O . GLU A 1 90 ? -9.468 3.661 4.420 1.00 82.94 90 GLU A O 1
ATOM 680 N N . ASN A 1 91 ? -9.516 2.150 6.075 1.00 80.44 91 ASN A N 1
ATOM 681 C CA . ASN A 1 91 ? -8.063 1.967 6.096 1.00 80.44 91 ASN A CA 1
ATOM 682 C C . ASN A 1 91 ? -7.563 1.385 4.769 1.00 80.44 91 ASN A C 1
ATOM 684 O O . ASN A 1 91 ? -6.550 1.846 4.247 1.00 80.44 91 ASN A O 1
ATOM 688 N N . ALA A 1 92 ? -8.290 0.416 4.205 1.00 85.56 92 ALA A N 1
ATOM 689 C CA . ALA A 1 92 ? -7.964 -0.166 2.908 1.00 85.56 92 ALA A CA 1
ATOM 690 C C . ALA A 1 92 ? -7.992 0.879 1.782 1.00 85.56 92 ALA A C 1
ATOM 692 O O . ALA A 1 92 ? -7.065 0.951 0.978 1.00 85.56 92 ALA A O 1
ATOM 693 N N . ALA A 1 93 ? -9.015 1.739 1.760 1.00 87.25 93 ALA A N 1
ATOM 694 C CA . ALA A 1 93 ? -9.147 2.805 0.772 1.00 87.25 93 ALA A CA 1
ATOM 695 C C . ALA A 1 93 ? -8.017 3.838 0.873 1.00 87.25 93 ALA A C 1
ATOM 697 O O . ALA A 1 93 ? -7.528 4.326 -0.143 1.00 87.25 93 ALA A O 1
ATOM 698 N N . ILE A 1 94 ? -7.572 4.150 2.091 1.00 86.00 94 ILE A N 1
ATOM 699 C CA . ILE A 1 94 ? -6.469 5.088 2.318 1.00 86.00 94 ILE A CA 1
ATOM 700 C C . ILE A 1 94 ? -5.139 4.490 1.865 1.00 86.00 94 ILE A C 1
ATOM 702 O O . ILE A 1 94 ? -4.382 5.166 1.171 1.00 86.00 94 ILE A O 1
ATOM 706 N N . ILE A 1 95 ? -4.871 3.226 2.203 1.00 86.06 95 ILE A N 1
ATOM 707 C CA . ILE A 1 95 ? -3.668 2.520 1.744 1.00 86.06 95 ILE A CA 1
ATOM 708 C C . ILE A 1 95 ? -3.646 2.470 0.219 1.00 86.06 95 ILE A C 1
ATOM 710 O O . ILE A 1 95 ? -2.649 2.861 -0.380 1.00 86.06 95 ILE A O 1
ATOM 714 N N . TYR A 1 96 ? -4.758 2.069 -0.399 1.00 88.62 96 TYR A N 1
ATOM 715 C CA . TYR A 1 96 ? -4.895 2.055 -1.850 1.00 88.62 96 TYR A CA 1
ATOM 716 C C . TYR A 1 96 ? -4.636 3.435 -2.464 1.00 88.62 96 TYR A C 1
ATOM 718 O O . TYR A 1 96 ? -3.853 3.552 -3.396 1.00 88.62 96 TYR A O 1
ATOM 726 N N . SER A 1 97 ? -5.231 4.494 -1.910 1.00 88.44 97 SER A N 1
ATOM 727 C CA . SER A 1 97 ? -5.051 5.869 -2.393 1.00 88.44 97 SER A CA 1
ATOM 728 C C . SER A 1 97 ? -3.585 6.321 -2.348 1.00 88.44 97 SER A C 1
ATOM 730 O O . SER A 1 97 ? -3.089 6.915 -3.305 1.00 88.44 97 SER A O 1
ATOM 732 N N . ILE A 1 98 ? -2.868 5.996 -1.266 1.00 87.12 98 ILE A N 1
ATOM 733 C CA . ILE A 1 98 ? -1.438 6.306 -1.125 1.00 87.12 98 ILE A CA 1
ATOM 734 C C . ILE A 1 98 ? -0.621 5.507 -2.141 1.00 87.12 98 ILE A C 1
ATOM 736 O O . ILE A 1 98 ? 0.187 6.075 -2.865 1.00 87.12 98 ILE A O 1
ATOM 740 N N . VAL A 1 99 ? -0.842 4.197 -2.226 1.00 87.00 99 VAL A N 1
ATOM 741 C CA . VAL A 1 99 ? -0.108 3.310 -3.136 1.00 87.00 99 VAL A CA 1
ATOM 742 C C . VAL A 1 99 ? -0.348 3.709 -4.595 1.00 87.00 99 VAL A C 1
ATOM 744 O O . VAL A 1 99 ? 0.608 3.904 -5.345 1.00 87.00 99 VAL A O 1
ATOM 747 N N . SER A 1 100 ? -1.605 3.941 -4.972 1.00 85.00 100 SER A N 1
ATOM 748 C CA . SER A 1 100 ? -1.996 4.357 -6.318 1.00 85.00 100 SER A CA 1
ATOM 749 C C . SER A 1 100 ? -1.374 5.689 -6.726 1.00 85.00 100 SER A C 1
ATOM 751 O O . SER A 1 100 ? -1.116 5.862 -7.904 1.00 85.00 100 SER A O 1
ATOM 753 N N . ARG A 1 101 ? -1.101 6.615 -5.800 1.00 85.69 101 ARG A N 1
ATOM 754 C CA . ARG A 1 101 ? -0.449 7.900 -6.116 1.00 85.69 101 ARG A CA 1
ATOM 755 C C . ARG A 1 101 ? 1.016 7.752 -6.542 1.00 85.69 101 ARG A C 1
ATOM 757 O O . ARG A 1 101 ? 1.551 8.646 -7.190 1.00 85.69 101 ARG A O 1
ATOM 764 N N . HIS A 1 102 ? 1.678 6.678 -6.115 1.00 80.19 102 HIS A N 1
ATOM 765 C CA . HIS A 1 102 ? 3.096 6.443 -6.403 1.00 80.19 102 HIS A CA 1
ATOM 766 C C . HIS A 1 102 ? 3.319 5.409 -7.501 1.00 80.19 102 HIS A C 1
ATOM 768 O O . HIS A 1 102 ? 4.412 5.379 -8.058 1.00 80.19 102 HIS A O 1
ATOM 774 N N . ILE A 1 103 ? 2.330 4.559 -7.784 1.00 75.38 103 ILE A N 1
ATOM 775 C CA . ILE A 1 103 ? 2.429 3.451 -8.746 1.00 75.38 103 ILE A CA 1
ATOM 776 C C . ILE A 1 103 ? 1.721 3.756 -10.074 1.00 75.38 103 ILE A C 1
ATOM 778 O O . ILE A 1 103 ? 2.214 3.318 -11.113 1.00 75.38 103 ILE A O 1
ATOM 782 N N . HIS A 1 104 ? 0.617 4.509 -10.044 1.00 61.12 104 HIS A N 1
ATOM 783 C CA . HIS A 1 104 ? -0.164 4.923 -11.215 1.00 61.12 104 HIS A CA 1
ATOM 784 C C . HIS A 1 104 ? 0.012 6.419 -11.497 1.00 61.12 104 HIS A C 1
ATOM 786 O O . HIS A 1 104 ? -0.031 6.788 -12.691 1.00 61.12 104 HIS A O 1
#